Protein AF-A0A926WSH5-F1 (afdb_monomer)

Radius of gyration: 22.92 Å; Cα contacts (8 Å, |Δi|>4): 306; chains: 1; bounding box: 70×56×62 Å

Solvent-accessible surface area (backbone atoms only — not comparable to full-atom values): 7899 Å² total; per-residue (Å²): 129,97,48,72,66,58,57,64,74,36,50,65,65,20,36,34,32,32,70,88,71,46,71,30,24,30,42,21,34,52,51,80,45,66,49,9,44,43,4,63,86,26,44,15,21,4,62,81,12,73,42,2,52,61,2,59,88,26,59,34,19,11,63,79,20,68,37,1,25,56,6,58,80,33,86,40,38,22,35,35,30,46,92,89,37,84,60,32,36,32,31,55,30,71,84,44,64,84,71,50,82,82,45,48,78,36,46,53,68,57,56,54,48,52,31,54,50,51,34,58,48,53,60,49,56,79,66,59,72,79,82,74,79,77,77,87,74,80,90,78,81,83,86,80,88,131

Foldseek 3Di:
DDDLVVLVVCAQQKFKAFPVGDTQAGLHLDLPPQRHLCVCPHLRNHCCRQSHLNPCVHLQVHCCRLAHQNPLPNPTYMFMDGPNDGAAGEHPNPVCCVVPPPHHYDHNVRSNVSSPVVNVVVVVVVPDDPPPPPPPPDDDDDDDDD

Nearest PDB structures (foldseek):
  6rfs-assembly1_J  TM=4.583E-01  e=9.287E+00  Yarrowia lipolytica
  5xtn-assembly1_B  TM=2.435E-01 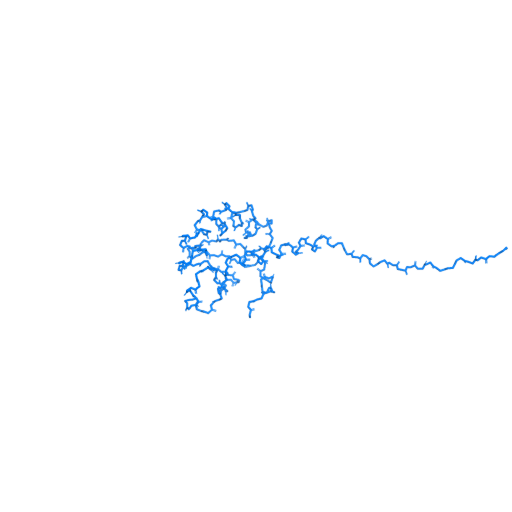 e=5.370E+00  Autographa californica nucleopolyhedrovirus

pLDDT: mean 86.97, std 18.45, range [39.28, 98.81]

Structure (mmCIF, N/CA/C/O backbone):
data_AF-A0A926WSH5-F1
#
_entry.id   AF-A0A926WSH5-F1
#
loop_
_atom_site.group_PDB
_atom_site.id
_atom_site.type_symbol
_atom_site.label_atom_id
_atom_site.label_alt_id
_atom_site.label_comp_id
_atom_site.label_asym_id
_atom_site.label_entity_id
_atom_site.label_seq_id
_atom_site.pdbx_PDB_ins_code
_atom_site.Cartn_x
_atom_site.Cartn_y
_atom_site.Cartn_z
_atom_site.occupancy
_atom_site.B_iso_or_equiv
_atom_site.auth_seq_id
_atom_site.auth_comp_id
_atom_site.auth_asym_id
_atom_site.auth_atom_id
_atom_site.pdbx_PDB_model_num
ATOM 1 N N . MET A 1 1 ? -18.129 1.357 -11.836 1.00 56.84 1 MET A N 1
ATOM 2 C CA . MET A 1 1 ? -17.210 2.516 -11.818 1.00 56.84 1 MET A CA 1
ATOM 3 C C . MET A 1 1 ? -16.631 2.588 -10.419 1.00 56.84 1 MET A C 1
ATOM 5 O O . MET A 1 1 ? -17.410 2.448 -9.486 1.00 56.84 1 MET A O 1
ATOM 9 N N . LEU A 1 2 ? -15.312 2.719 -10.264 1.00 78.06 2 LEU A N 1
ATOM 10 C CA . LEU A 1 2 ? -14.705 2.872 -8.939 1.00 78.06 2 LEU A CA 1
ATOM 11 C C . LEU A 1 2 ? -15.151 4.225 -8.363 1.00 78.06 2 LEU A C 1
ATOM 13 O O . LEU A 1 2 ? -14.949 5.253 -9.008 1.00 78.06 2 LEU A O 1
ATOM 17 N N . ASN A 1 3 ? -15.800 4.232 -7.203 1.00 84.44 3 ASN A N 1
ATOM 18 C CA . ASN A 1 3 ? -16.271 5.451 -6.547 1.00 84.44 3 ASN A CA 1
ATOM 19 C C . ASN A 1 3 ? -15.976 5.391 -5.040 1.00 84.44 3 ASN A C 1
ATOM 21 O O . ASN A 1 3 ? -15.534 4.369 -4.519 1.00 84.44 3 ASN A O 1
ATOM 25 N N . LEU A 1 4 ? -16.203 6.501 -4.336 1.00 86.00 4 LEU A N 1
ATOM 26 C CA . LEU A 1 4 ? -15.947 6.575 -2.896 1.00 86.00 4 LEU A CA 1
ATOM 27 C C . LEU A 1 4 ? -16.784 5.562 -2.095 1.00 86.00 4 LEU A C 1
ATOM 29 O O . LEU A 1 4 ? -16.301 5.024 -1.104 1.00 86.00 4 LEU A O 1
ATOM 33 N N . GLU A 1 5 ? -18.007 5.272 -2.547 1.00 88.69 5 GLU A N 1
ATOM 34 C CA . GLU A 1 5 ? -18.901 4.299 -1.909 1.00 88.69 5 GLU A CA 1
ATOM 35 C C . GLU A 1 5 ? -18.307 2.892 -1.922 1.00 88.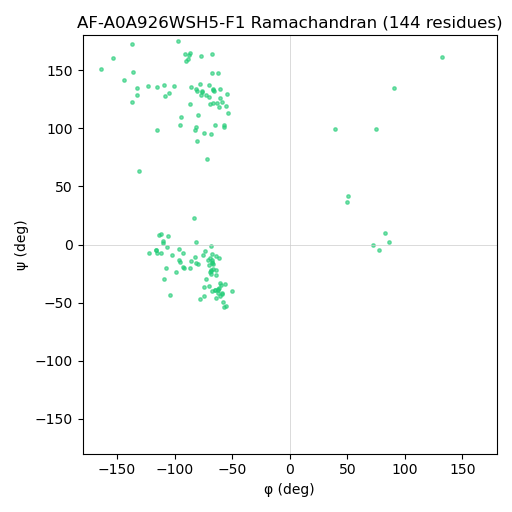69 5 GLU A C 1
ATOM 37 O O . GLU A 1 5 ? -18.397 2.196 -0.917 1.00 88.69 5 GLU A O 1
ATOM 42 N N . PHE A 1 6 ? -17.649 2.494 -3.016 1.00 91.88 6 PHE A N 1
ATOM 43 C CA . PHE A 1 6 ? -16.944 1.217 -3.081 1.00 91.88 6 PHE A CA 1
ATOM 44 C C . PHE A 1 6 ? -15.883 1.112 -1.979 1.00 91.88 6 PHE A C 1
ATOM 46 O O . PHE A 1 6 ? -15.870 0.132 -1.242 1.00 91.88 6 PHE A O 1
ATOM 53 N N . PHE A 1 7 ? -15.027 2.127 -1.825 1.00 93.75 7 PHE A N 1
ATOM 54 C CA . PHE A 1 7 ? -13.969 2.102 -0.810 1.00 93.75 7 PHE A CA 1
ATOM 55 C C . PHE A 1 7 ? -14.515 2.083 0.617 1.00 93.75 7 PHE A C 1
ATOM 57 O O . PHE A 1 7 ? -13.98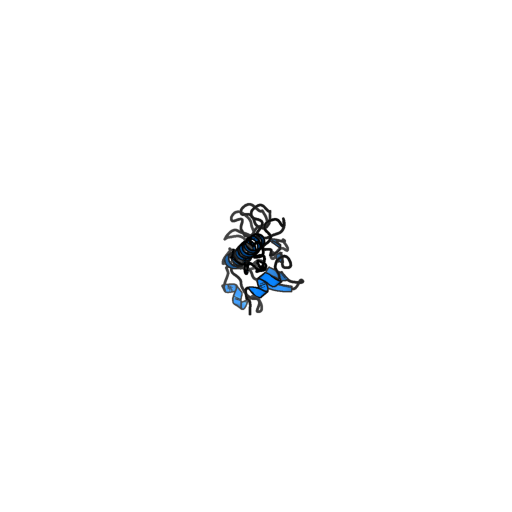1 1.359 1.454 1.00 93.75 7 PHE A O 1
ATOM 64 N N . ALA A 1 8 ? -15.583 2.840 0.876 1.00 93.12 8 ALA A N 1
ATOM 65 C CA . ALA A 1 8 ? -16.270 2.819 2.162 1.00 93.12 8 ALA A CA 1
ATOM 66 C C . ALA A 1 8 ? -16.921 1.453 2.440 1.00 93.12 8 ALA A C 1
ATOM 68 O O . ALA A 1 8 ? -16.864 0.962 3.561 1.00 93.12 8 ALA A O 1
ATOM 69 N N . ALA A 1 9 ? -17.503 0.810 1.424 1.00 93.44 9 ALA A N 1
ATOM 70 C CA . ALA A 1 9 ? -18.171 -0.482 1.571 1.00 93.44 9 ALA A CA 1
ATOM 71 C C . ALA A 1 9 ? -17.211 -1.641 1.887 1.00 93.44 9 ALA A C 1
ATOM 73 O O . ALA A 1 9 ? -17.633 -2.636 2.470 1.00 93.44 9 ALA A O 1
ATOM 74 N N . VAL A 1 10 ? -15.938 -1.527 1.497 1.00 95.31 10 VAL A N 1
ATOM 75 C CA . VAL A 1 10 ? -14.912 -2.563 1.727 1.00 95.31 10 VAL A CA 1
ATOM 76 C C . VAL A 1 10 ? -13.919 -2.199 2.835 1.00 95.31 10 VAL A C 1
ATOM 78 O O . VAL A 1 10 ? -12.932 -2.912 3.035 1.00 95.31 10 VAL A O 1
ATOM 81 N N . ASP A 1 11 ? -14.166 -1.100 3.549 1.00 96.31 11 ASP A N 1
ATOM 82 C CA . ASP A 1 11 ? -13.343 -0.626 4.658 1.00 96.31 11 ASP A CA 1
ATOM 83 C C . ASP A 1 11 ? -13.246 -1.686 5.771 1.00 96.31 11 ASP A C 1
ATOM 85 O O . ASP A 1 11 ? -14.251 -2.197 6.263 1.00 96.31 11 ASP A O 1
ATOM 89 N N . GLY A 1 12 ? -12.021 -2.085 6.112 1.00 96.75 12 GLY A N 1
ATOM 90 C CA . GLY A 1 12 ? -11.729 -3.147 7.075 1.00 96.75 12 GLY A CA 1
ATOM 91 C C . GLY A 1 12 ? -11.919 -4.574 6.544 1.00 96.75 12 GLY A C 1
ATOM 92 O O . GLY A 1 12 ? -11.598 -5.525 7.255 1.00 96.75 12 GLY A O 1
ATOM 93 N N . MET A 1 13 ? -12.408 -4.747 5.310 1.00 96.94 13 MET A N 1
ATOM 94 C CA . MET A 1 13 ? -12.707 -6.062 4.722 1.00 96.94 13 MET A CA 1
ATOM 95 C C . MET A 1 13 ? -11.734 -6.463 3.610 1.00 96.94 13 MET A C 1
ATOM 97 O O . MET A 1 13 ? -11.493 -7.651 3.395 1.00 96.94 13 MET A O 1
ATOM 101 N N . ALA A 1 14 ? -11.182 -5.489 2.888 1.00 98.00 14 ALA A N 1
ATOM 102 C CA . ALA A 1 14 ? -10.219 -5.731 1.822 1.00 98.00 14 ALA A CA 1
ATOM 103 C C . ALA A 1 14 ? -8.771 -5.791 2.336 1.00 98.00 14 ALA A C 1
ATOM 105 O O . ALA A 1 14 ? -8.446 -5.350 3.440 1.00 98.00 14 ALA A O 1
ATOM 106 N N . GLN A 1 15 ? -7.877 -6.346 1.520 1.00 98.62 15 GLN A N 1
ATOM 107 C CA . GLN A 1 15 ? -6.480 -6.585 1.880 1.00 98.62 15 GLN A CA 1
ATOM 108 C C . GLN A 1 15 ? -5.536 -6.185 0.750 1.00 98.62 15 GLN A C 1
ATOM 110 O O . GLN A 1 15 ? -5.869 -6.322 -0.426 1.00 98.62 15 GLN A O 1
ATOM 115 N N . LEU A 1 16 ? -4.335 -5.740 1.112 1.00 98.75 16 LEU A N 1
ATOM 116 C CA . LEU A 1 16 ? -3.259 -5.454 0.175 1.00 98.75 16 LEU A CA 1
ATOM 117 C C . LEU A 1 16 ? -2.200 -6.555 0.238 1.00 98.75 16 LEU A C 1
ATOM 119 O O . LEU A 1 16 ? -1.719 -6.895 1.318 1.00 98.75 16 LEU A O 1
ATOM 123 N N . TRP A 1 17 ? -1.811 -7.076 -0.922 1.00 98.75 17 TRP A N 1
ATOM 124 C CA . TRP A 1 17 ? -0.830 -8.154 -1.032 1.00 98.75 17 TRP A CA 1
ATOM 125 C C . TRP A 1 17 ? 0.216 -7.839 -2.096 1.00 98.75 17 TRP A C 1
ATOM 127 O O . TRP A 1 17 ? -0.127 -7.411 -3.197 1.00 98.75 17 TRP A O 1
ATOM 137 N N . ALA A 1 18 ? 1.489 -8.064 -1.780 1.00 98.31 18 ALA A N 1
ATOM 138 C CA . ALA A 1 18 ? 2.576 -8.039 -2.751 1.00 98.31 18 ALA A CA 1
ATOM 139 C C . ALA A 1 18 ? 2.597 -9.325 -3.593 1.00 98.31 18 ALA A C 1
ATOM 141 O O . ALA A 1 18 ? 2.028 -10.355 -3.226 1.00 98.31 18 ALA A O 1
ATOM 142 N N . ALA A 1 19 ? 3.282 -9.269 -4.734 1.00 95.94 19 ALA A N 1
ATOM 143 C CA . ALA A 1 19 ? 3.351 -10.387 -5.672 1.00 95.94 19 ALA A CA 1
ATOM 144 C C . ALA A 1 19 ? 4.171 -11.590 -5.173 1.00 95.94 19 ALA A C 1
ATOM 146 O O . ALA A 1 19 ? 4.021 -12.689 -5.699 1.00 95.94 19 ALA A O 1
ATOM 147 N N . ASP A 1 20 ? 5.013 -11.402 -4.158 1.00 97.12 20 ASP A N 1
ATOM 148 C CA . ASP A 1 20 ? 5.719 -12.478 -3.455 1.00 97.12 20 ASP A CA 1
ATOM 149 C C . ASP A 1 20 ? 4.859 -13.179 -2.391 1.00 97.12 20 ASP A C 1
ATOM 151 O O . ASP A 1 20 ? 5.335 -14.084 -1.707 1.00 97.12 20 ASP A O 1
ATOM 155 N N . GLY A 1 21 ? 3.591 -12.785 -2.252 1.00 97.75 21 GLY A N 1
ATOM 156 C CA . GLY A 1 21 ? 2.689 -13.314 -1.237 1.00 97.75 21 GLY A CA 1
ATOM 157 C C . GLY A 1 21 ? 2.842 -12.642 0.126 1.00 97.75 21 GLY A C 1
ATOM 158 O O . GLY A 1 21 ? 2.245 -13.118 1.089 1.00 97.75 21 GLY A O 1
ATOM 159 N N . GLN A 1 22 ? 3.594 -11.542 0.243 1.00 98.44 22 GLN A N 1
ATOM 160 C CA . GLN A 1 22 ? 3.627 -10.768 1.479 1.00 98.44 22 GLN A CA 1
ATOM 161 C C . GLN A 1 22 ? 2.319 -9.989 1.673 1.00 98.44 22 GLN A C 1
ATOM 163 O O . GLN A 1 22 ? 1.893 -9.208 0.820 1.00 98.44 22 GLN A O 1
ATOM 168 N N . PHE A 1 23 ? 1.720 -10.142 2.851 1.00 98.62 23 PHE A N 1
ATOM 169 C CA . PHE A 1 23 ? 0.623 -9.297 3.309 1.00 98.62 23 PHE A CA 1
ATOM 170 C C . PHE A 1 23 ? 1.133 -7.884 3.629 1.00 98.62 23 PHE A C 1
ATOM 172 O O . PHE A 1 23 ? 2.074 -7.729 4.409 1.00 98.62 23 PHE A O 1
ATOM 179 N N . LEU A 1 24 ? 0.511 -6.857 3.050 1.00 98.81 24 LEU A N 1
ATOM 180 C CA . LEU A 1 24 ? 0.901 -5.448 3.210 1.00 98.81 24 LEU A CA 1
ATOM 181 C C . LEU A 1 24 ? -0.099 -4.625 4.031 1.00 98.81 24 LEU A C 1
ATOM 183 O O . LEU A 1 24 ? 0.117 -3.433 4.236 1.00 98.81 24 LEU A O 1
ATOM 187 N N . GLY A 1 25 ? -1.172 -5.247 4.523 1.00 98.62 25 GLY A N 1
ATOM 188 C CA . GLY A 1 25 ? -2.125 -4.618 5.432 1.00 98.62 25 GLY A CA 1
ATOM 189 C C . GLY A 1 25 ? -3.583 -4.815 5.032 1.00 98.62 25 GLY A C 1
ATOM 190 O O . GLY A 1 25 ? -3.917 -5.122 3.886 1.00 98.62 25 GLY A O 1
ATOM 191 N N . VAL A 1 26 ? -4.468 -4.614 6.006 1.00 98.62 26 VAL A N 1
ATOM 192 C CA . VAL A 1 26 ? -5.907 -4.477 5.788 1.00 98.62 26 VAL A CA 1
ATOM 193 C C . VAL A 1 26 ? -6.159 -3.085 5.234 1.00 98.62 26 VAL A C 1
ATOM 195 O O . VAL A 1 26 ? -5.693 -2.081 5.781 1.00 98.62 26 VAL A O 1
ATOM 198 N N . ILE A 1 27 ? -6.937 -3.034 4.162 1.00 98.00 27 ILE A N 1
ATOM 199 C CA . ILE A 1 27 ? -7.481 -1.806 3.610 1.00 98.00 27 ILE A CA 1
ATOM 200 C C . ILE A 1 27 ? -8.505 -1.270 4.617 1.00 98.00 27 ILE A C 1
ATOM 202 O O . ILE A 1 27 ? -9.645 -1.726 4.652 1.00 98.00 27 ILE A O 1
ATOM 206 N N . SER A 1 28 ? -8.068 -0.364 5.490 1.00 97.31 28 SER A N 1
ATOM 207 C CA . SER A 1 28 ? -8.844 0.085 6.644 1.00 97.31 28 SER A CA 1
ATOM 208 C C . SER A 1 28 ? -8.618 1.569 6.933 1.00 97.31 28 SER A C 1
ATOM 210 O O . SER A 1 28 ? -7.493 2.070 6.842 1.00 97.31 28 SER A O 1
ATOM 212 N N . SER A 1 29 ? -9.671 2.283 7.319 1.00 96.88 29 SER A N 1
ATOM 213 C CA . SER A 1 29 ? -9.608 3.652 7.840 1.00 96.88 29 SER A CA 1
ATOM 214 C C . SER A 1 29 ? -9.373 3.707 9.355 1.00 96.88 29 SER A C 1
ATOM 216 O O . SER A 1 29 ? -8.856 4.709 9.857 1.00 96.88 29 SER A O 1
ATOM 218 N N . ASP A 1 30 ? -9.662 2.618 10.077 1.00 96.00 30 ASP A N 1
ATOM 219 C CA . ASP A 1 30 ? -9.372 2.501 11.510 1.00 96.00 30 ASP A CA 1
ATOM 220 C C . ASP A 1 30 ? -7.860 2.611 11.774 1.00 96.00 30 ASP A C 1
ATOM 222 O O . ASP A 1 30 ? -7.065 1.796 11.298 1.00 96.00 30 ASP A O 1
ATOM 226 N N . GLN A 1 31 ? -7.460 3.627 12.538 1.00 95.88 31 GLN A N 1
ATOM 227 C CA . GLN A 1 31 ? -6.065 3.898 12.899 1.00 95.88 31 GLN A CA 1
ATOM 228 C C . GLN A 1 31 ? -5.580 3.046 14.079 1.00 95.88 31 GLN A C 1
ATOM 230 O O . GLN A 1 31 ? -4.375 2.944 14.294 1.00 95.88 31 GLN A O 1
ATOM 235 N N . ASN A 1 32 ? -6.494 2.434 14.836 1.00 95.19 32 ASN A N 1
ATOM 236 C CA . ASN A 1 32 ? -6.170 1.609 15.999 1.00 95.19 32 ASN A CA 1
ATOM 237 C C . ASN A 1 32 ? -6.009 0.129 15.638 1.00 95.19 32 ASN A C 1
ATOM 239 O O . ASN A 1 32 ? -5.368 -0.616 16.380 1.00 95.19 32 ASN A O 1
ATOM 243 N N . ASN A 1 33 ? -6.553 -0.308 14.499 1.00 97.12 33 ASN A N 1
ATOM 244 C CA . ASN A 1 33 ? -6.348 -1.664 14.009 1.00 97.12 33 ASN A CA 1
ATOM 245 C C . ASN A 1 33 ? -4.848 -1.890 13.700 1.00 97.12 33 ASN A C 1
ATOM 247 O O . ASN A 1 33 ? -4.277 -1.178 12.868 1.00 97.12 33 ASN A O 1
ATOM 251 N N . PRO A 1 34 ? -4.178 -2.875 14.330 1.00 97.69 34 PRO A N 1
ATOM 252 C CA . PRO A 1 34 ? -2.742 -3.114 14.145 1.00 97.69 34 PRO A CA 1
ATOM 253 C C . PRO A 1 34 ? -2.360 -3.519 12.714 1.00 97.69 34 PRO A C 1
ATOM 255 O O . PRO A 1 34 ? -1.212 -3.333 12.318 1.00 97.69 34 PRO A O 1
ATOM 258 N N . TYR A 1 35 ? -3.310 -4.033 11.929 1.00 98.44 35 TYR A N 1
ATOM 259 C CA . TYR A 1 35 ? -3.094 -4.456 10.544 1.00 98.44 35 TYR A CA 1
ATOM 260 C C . TYR A 1 35 ? -3.479 -3.392 9.512 1.00 98.44 35 TYR A C 1
ATOM 262 O O . TYR A 1 35 ? -3.300 -3.612 8.318 1.00 98.44 35 TYR A O 1
ATOM 270 N N . SER A 1 36 ? -4.028 -2.256 9.939 1.00 98.31 36 SER A N 1
ATOM 271 C CA . SER A 1 36 ? -4.526 -1.216 9.039 1.00 98.31 36 SER A CA 1
ATOM 272 C C . SER A 1 36 ? -3.403 -0.489 8.301 1.00 98.31 36 SER A C 1
ATOM 274 O O . SER A 1 36 ? -2.425 -0.050 8.912 1.00 98.31 36 SER A O 1
ATOM 276 N N . ILE A 1 37 ? -3.600 -0.247 7.001 1.00 98.31 37 ILE A N 1
ATOM 277 C CA . ILE A 1 37 ? -2.737 0.633 6.186 1.00 98.31 37 ILE A CA 1
ATOM 278 C C . ILE A 1 37 ? -2.753 2.107 6.642 1.00 98.31 37 ILE A C 1
ATOM 280 O O . ILE A 1 37 ? -1.950 2.919 6.173 1.00 98.31 37 ILE A O 1
ATOM 284 N N . ASN A 1 38 ? -3.656 2.471 7.559 1.00 97.19 38 ASN A N 1
ATOM 285 C CA . ASN A 1 38 ? -3.729 3.795 8.179 1.00 97.19 38 ASN A CA 1
ATOM 286 C C . ASN A 1 38 ? -3.334 3.835 9.648 1.00 97.19 38 ASN A C 1
ATOM 288 O O . ASN A 1 38 ? -3.355 4.910 10.248 1.00 97.19 38 ASN A O 1
ATOM 292 N N . ASN A 1 39 ? -2.913 2.715 10.226 1.00 97.62 39 ASN A N 1
ATOM 293 C CA . ASN A 1 39 ? -2.244 2.763 11.512 1.00 97.62 39 ASN A CA 1
ATOM 294 C C . ASN A 1 39 ? -0.818 3.302 11.326 1.00 97.62 39 ASN A C 1
ATOM 296 O O . ASN A 1 39 ? 0.115 2.560 11.014 1.00 97.62 39 ASN A O 1
ATOM 300 N N . LEU A 1 40 ? -0.649 4.610 11.539 1.00 97.31 40 LEU A N 1
ATOM 301 C CA . LEU A 1 40 ? 0.619 5.328 11.351 1.00 97.31 40 LEU A CA 1
ATOM 302 C C . LEU A 1 40 ? 1.713 4.949 12.362 1.00 97.31 40 LEU A C 1
ATOM 304 O O . LEU A 1 40 ? 2.832 5.454 12.265 1.00 97.31 40 LEU A O 1
ATOM 308 N N . HIS A 1 41 ? 1.419 4.051 13.301 1.00 97.25 41 HIS A N 1
ATOM 309 C CA . HIS A 1 41 ? 2.368 3.514 14.273 1.00 97.25 41 HIS A CA 1
ATOM 310 C C . HIS A 1 41 ? 2.598 2.001 14.119 1.00 97.25 41 HIS A C 1
ATOM 312 O O . HIS A 1 41 ? 3.451 1.455 14.813 1.00 97.25 41 HIS A O 1
ATOM 318 N N . GLY A 1 42 ? 1.868 1.330 13.219 1.00 96.69 42 GLY A N 1
ATOM 319 C CA . GLY A 1 42 ? 1.942 -0.116 12.999 1.00 96.69 42 GLY A CA 1
ATOM 320 C C . GLY A 1 42 ? 2.839 -0.532 11.829 1.00 96.69 42 GLY A C 1
ATOM 321 O O . GLY A 1 42 ? 3.327 0.297 11.056 1.00 96.69 42 GLY A O 1
ATOM 322 N N . ASP A 1 43 ? 3.013 -1.841 11.656 1.00 98.31 43 ASP A N 1
ATOM 323 C CA . ASP A 1 43 ? 3.919 -2.417 10.648 1.00 98.31 43 ASP A CA 1
ATOM 324 C C . ASP A 1 43 ? 3.465 -2.202 9.196 1.00 98.31 43 ASP A C 1
ATOM 326 O O . ASP A 1 43 ? 4.291 -2.233 8.281 1.00 98.31 43 ASP A O 1
ATOM 330 N N . TYR A 1 44 ? 2.168 -1.962 8.993 1.00 98.62 44 TYR A N 1
ATOM 331 C CA . TYR A 1 44 ? 1.515 -1.914 7.679 1.00 98.62 44 TYR A CA 1
ATOM 332 C C . TYR A 1 44 ? 1.119 -0.501 7.234 1.00 98.62 44 TYR A C 1
ATOM 334 O O . TYR A 1 44 ? 0.924 -0.258 6.046 1.00 98.62 44 TYR A O 1
ATOM 342 N N . GLY A 1 45 ? 1.011 0.440 8.176 1.00 97.88 45 GLY A N 1
ATOM 343 C CA . GLY A 1 45 ? 0.552 1.804 7.908 1.00 97.88 45 GLY A CA 1
ATOM 344 C C . GLY A 1 45 ? 1.534 2.905 8.298 1.00 97.88 45 GLY A C 1
ATOM 345 O O . GLY A 1 45 ? 1.286 4.061 7.974 1.00 97.88 45 GLY A O 1
ATOM 346 N N . SER A 1 46 ? 2.644 2.603 8.979 1.00 98.19 46 SER A N 1
ATOM 347 C CA . SER A 1 46 ? 3.617 3.623 9.405 1.00 98.19 46 SER A CA 1
ATOM 348 C C . SER A 1 46 ? 4.726 3.862 8.379 1.00 98.19 46 SER A C 1
ATOM 350 O O . SER A 1 46 ? 4.971 3.039 7.499 1.00 98.19 46 SER A O 1
ATOM 352 N N . SER A 1 47 ? 5.454 4.974 8.504 1.00 98.19 47 SER A N 1
ATOM 353 C CA . SER A 1 47 ? 6.647 5.247 7.683 1.00 98.19 47 SER A CA 1
ATOM 354 C C . SER A 1 47 ? 7.847 4.359 8.027 1.00 98.19 47 SER A C 1
ATOM 356 O O . SER A 1 47 ? 8.809 4.330 7.271 1.00 98.19 47 SER A O 1
ATOM 358 N N . ASN A 1 48 ? 7.806 3.660 9.163 1.00 97.81 48 ASN A N 1
ATOM 359 C CA . ASN A 1 48 ? 8.899 2.810 9.646 1.00 97.81 48 ASN A CA 1
ATOM 360 C C . ASN A 1 48 ? 8.535 1.317 9.612 1.00 97.81 48 ASN A C 1
ATOM 362 O O . ASN A 1 48 ? 9.388 0.470 9.862 1.00 97.81 48 ASN A O 1
ATOM 366 N N . GLY A 1 49 ? 7.275 0.995 9.312 1.00 98.19 49 GLY A N 1
ATOM 367 C CA . GLY A 1 49 ? 6.762 -0.365 9.270 1.00 98.19 49 GLY A CA 1
ATOM 368 C C . GLY A 1 49 ? 7.414 -1.156 8.147 1.00 98.19 49 GLY A C 1
ATOM 369 O O . GLY A 1 49 ? 7.525 -0.680 7.016 1.00 98.19 49 GLY A O 1
ATOM 370 N N . ILE A 1 50 ? 7.877 -2.363 8.451 1.00 97.06 50 ILE A N 1
ATOM 371 C CA . ILE A 1 50 ? 8.655 -3.179 7.507 1.00 97.06 50 ILE A CA 1
ATOM 372 C C . ILE A 1 50 ? 7.826 -3.681 6.312 1.00 97.06 50 ILE A C 1
ATOM 374 O O . ILE A 1 50 ? 8.390 -3.937 5.249 1.00 97.06 50 ILE A O 1
ATOM 378 N N . TYR A 1 51 ? 6.499 -3.763 6.461 1.00 98.50 51 TYR A N 1
ATOM 379 C CA . TYR A 1 51 ? 5.558 -4.186 5.414 1.00 98.50 51 TYR A CA 1
ATOM 380 C C . TYR A 1 51 ? 4.745 -3.024 4.833 1.00 98.50 51 TYR A C 1
ATOM 382 O O . TYR A 1 51 ? 3.945 -3.211 3.920 1.00 98.50 51 TYR A O 1
ATOM 390 N N . SER A 1 52 ? 4.945 -1.815 5.350 1.00 98.56 52 SER A N 1
ATOM 391 C CA . SER A 1 52 ? 4.188 -0.640 4.951 1.00 98.56 52 SER A CA 1
ATOM 392 C C . SER A 1 52 ? 4.647 -0.112 3.599 1.00 98.56 52 SER A C 1
ATOM 394 O O . SER A 1 52 ? 5.832 0.163 3.385 1.00 98.56 52 SER A O 1
ATOM 396 N N . ILE A 1 53 ? 3.689 0.157 2.711 1.00 98.69 53 ILE A N 1
ATOM 397 C CA . ILE A 1 53 ? 3.965 0.877 1.462 1.00 98.69 53 ILE A CA 1
ATOM 398 C C . ILE A 1 53 ? 4.360 2.342 1.709 1.00 98.69 53 ILE A C 1
ATOM 400 O O . ILE A 1 53 ? 4.889 2.984 0.814 1.00 98.69 53 ILE A O 1
ATOM 404 N N . ARG A 1 54 ? 4.160 2.888 2.918 1.00 98.38 54 ARG A N 1
ATOM 405 C CA . ARG A 1 54 ? 4.633 4.238 3.280 1.00 98.38 54 ARG A CA 1
ATOM 406 C C . ARG A 1 54 ? 6.104 4.273 3.697 1.00 98.38 54 ARG A C 1
ATOM 408 O O . ARG A 1 54 ? 6.656 5.359 3.866 1.00 98.38 54 ARG A O 1
ATOM 415 N N . ASN A 1 55 ? 6.733 3.118 3.911 1.00 98.38 55 ASN A N 1
ATOM 416 C CA . ASN A 1 55 ? 8.127 3.055 4.322 1.00 98.38 55 ASN A CA 1
ATOM 417 C C . ASN A 1 55 ? 9.056 3.195 3.111 1.00 98.38 55 ASN A C 1
ATOM 419 O O . ASN A 1 55 ? 9.337 2.227 2.403 1.00 98.38 55 ASN A O 1
ATOM 423 N N . SER A 1 56 ? 9.572 4.406 2.901 1.00 97.88 56 SER A N 1
ATOM 424 C CA . SER A 1 56 ? 10.456 4.744 1.779 1.00 97.88 56 SER A CA 1
ATOM 425 C C . SER A 1 56 ? 11.845 4.102 1.850 1.00 97.88 56 SER A C 1
ATOM 427 O O . SER A 1 56 ? 12.571 4.132 0.859 1.00 97.88 56 SER A O 1
ATOM 429 N N . ALA A 1 57 ? 12.220 3.508 2.986 1.00 97.06 57 ALA A N 1
ATOM 430 C CA . ALA A 1 57 ? 13.426 2.693 3.117 1.00 97.06 57 ALA A CA 1
ATOM 431 C C . ALA A 1 57 ? 13.144 1.186 2.944 1.00 97.06 57 ALA A C 1
ATOM 433 O O . ALA A 1 57 ? 14.074 0.403 2.758 1.00 97.06 57 ALA A O 1
ATOM 434 N N . GLY A 1 58 ? 11.875 0.767 3.007 1.00 95.62 58 GLY A N 1
ATOM 435 C CA . GLY A 1 58 ? 11.447 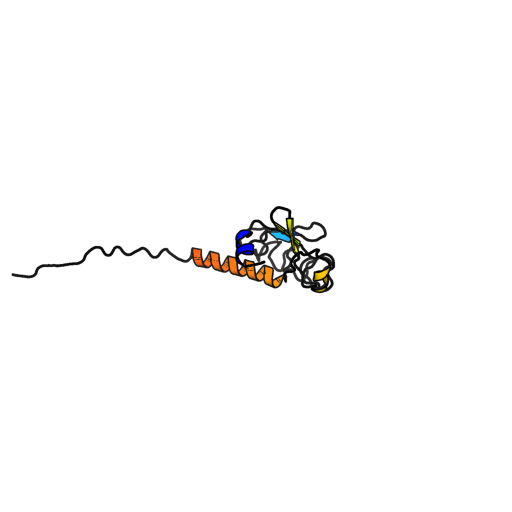-0.631 2.949 1.00 95.62 58 GLY A CA 1
ATOM 436 C C . GLY A 1 58 ? 11.200 -1.132 1.526 1.00 95.62 58 GLY A C 1
ATOM 437 O O . GLY A 1 58 ? 10.957 -0.348 0.610 1.00 95.62 58 GLY A O 1
ATOM 438 N N . LEU A 1 59 ? 11.222 -2.455 1.335 1.00 95.94 59 LEU A N 1
ATOM 439 C CA . LEU A 1 59 ? 11.065 -3.113 0.026 1.00 95.94 59 LEU A CA 1
ATOM 440 C C . LEU A 1 59 ? 9.763 -2.730 -0.699 1.00 95.94 59 LEU A C 1
ATOM 442 O O . LEU A 1 59 ? 9.746 -2.632 -1.926 1.00 95.94 59 LEU A O 1
ATOM 446 N N . TYR A 1 60 ? 8.694 -2.495 0.062 1.00 98.25 60 TYR A N 1
ATOM 447 C CA . TYR A 1 60 ? 7.352 -2.262 -0.468 1.00 98.25 60 TYR A CA 1
ATOM 448 C C . TYR A 1 60 ? 6.994 -0.781 -0.608 1.00 98.25 60 TYR A C 1
ATOM 450 O O . TYR A 1 60 ? 6.033 -0.474 -1.301 1.00 98.25 60 TYR A O 1
ATOM 458 N N . GLY A 1 61 ? 7.747 0.156 -0.025 1.00 97.94 61 GLY A N 1
ATOM 459 C CA . GLY A 1 61 ? 7.416 1.590 -0.073 1.00 97.94 61 GLY A CA 1
ATOM 460 C C . GLY A 1 61 ? 8.407 2.480 -0.820 1.00 97.94 61 GLY A C 1
ATOM 461 O O . GLY A 1 61 ? 8.137 3.660 -1.028 1.00 97.94 61 GLY A O 1
ATOM 462 N N . ASN A 1 62 ? 9.554 1.941 -1.237 1.00 97.56 62 ASN A N 1
ATOM 463 C CA . ASN A 1 62 ? 10.593 2.718 -1.912 1.00 97.56 62 ASN A CA 1
ATOM 464 C C . ASN A 1 62 ? 10.442 2.749 -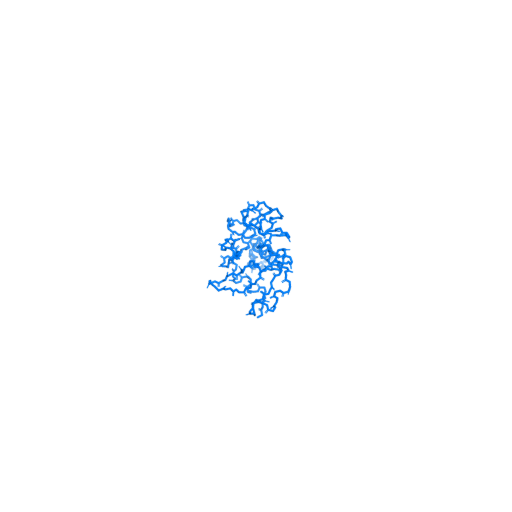3.450 1.00 97.56 62 ASN A C 1
ATOM 466 O O . ASN A 1 62 ? 9.873 1.852 -4.060 1.00 97.56 62 ASN A O 1
ATOM 470 N N . THR A 1 63 ? 11.028 3.748 -4.113 1.00 98.12 63 THR A N 1
ATOM 471 C CA . THR A 1 63 ? 10.893 3.967 -5.570 1.00 98.12 63 THR A CA 1
ATOM 472 C C . THR A 1 63 ? 11.663 2.986 -6.462 1.00 98.12 63 THR A C 1
ATOM 474 O O . THR A 1 63 ? 11.504 3.022 -7.679 1.00 98.12 63 THR A O 1
ATOM 477 N N . SER A 1 64 ? 12.475 2.105 -5.887 1.00 96.56 64 SER A N 1
ATOM 478 C CA . SER A 1 64 ? 13.289 1.109 -6.598 1.00 96.56 64 SER A CA 1
ATOM 479 C C . SER A 1 64 ? 12.893 -0.334 -6.260 1.00 96.56 64 SER A C 1
ATOM 481 O O . SER A 1 64 ? 13.431 -1.275 -6.841 1.00 96.56 64 SER A O 1
ATOM 483 N N . GLY A 1 65 ? 11.967 -0.531 -5.319 1.00 95.31 65 GLY A N 1
ATOM 484 C CA . GLY A 1 65 ? 11.555 -1.839 -4.832 1.00 95.31 65 GLY A CA 1
ATOM 485 C C . GLY A 1 65 ? 10.848 -2.621 -5.929 1.00 95.31 65 GLY A C 1
ATOM 486 O O . GLY A 1 65 ? 9.979 -2.088 -6.620 1.00 95.31 65 GLY A O 1
ATOM 487 N N . ILE A 1 66 ? 11.207 -3.893 -6.099 1.00 95.50 66 ILE A N 1
ATOM 488 C CA . ILE A 1 66 ? 10.645 -4.736 -7.167 1.00 95.50 66 ILE A CA 1
ATOM 489 C C . ILE A 1 66 ? 9.150 -5.034 -6.976 1.00 95.50 66 ILE A C 1
ATOM 491 O O . ILE A 1 66 ? 8.469 -5.313 -7.959 1.00 95.50 66 ILE A O 1
ATOM 495 N N . TYR A 1 67 ? 8.643 -4.899 -5.746 1.00 97.38 67 TYR A N 1
ATOM 496 C CA . TYR A 1 67 ? 7.229 -5.044 -5.376 1.00 97.38 67 TYR A CA 1
ATOM 497 C C . TYR A 1 67 ? 6.601 -3.734 -4.893 1.00 97.38 67 TYR A C 1
ATOM 499 O O . TYR A 1 67 ? 5.495 -3.740 -4.358 1.00 97.38 67 TYR A O 1
ATOM 507 N N . SER A 1 68 ? 7.306 -2.605 -5.010 1.00 98.25 68 SER A N 1
ATOM 508 C CA . SER A 1 68 ? 6.772 -1.342 -4.514 1.00 98.25 68 SER A CA 1
ATOM 509 C C . SER A 1 68 ? 5.805 -0.724 -5.523 1.00 98.25 68 SER A C 1
ATOM 511 O O . SER A 1 68 ? 6.167 -0.584 -6.695 1.00 98.25 68 SER A O 1
ATOM 513 N N . PRO A 1 69 ? 4.624 -0.244 -5.086 1.00 98.25 69 PRO A N 1
ATOM 514 C CA . PRO A 1 69 ? 3.726 0.498 -5.956 1.00 98.25 69 PRO A CA 1
ATOM 515 C C . PRO A 1 69 ? 4.318 1.859 -6.359 1.00 98.25 69 PRO A C 1
ATOM 517 O O . PRO A 1 69 ? 3.834 2.469 -7.307 1.00 98.25 69 PRO A O 1
ATOM 520 N N . TYR A 1 70 ? 5.363 2.340 -5.674 1.00 98.62 70 TYR A N 1
ATOM 521 C CA . TYR A 1 70 ? 6.039 3.605 -5.972 1.00 98.62 70 TYR A CA 1
ATOM 522 C C . TYR A 1 70 ? 7.130 3.487 -7.038 1.00 98.62 70 TYR A C 1
ATOM 524 O O . TYR A 1 70 ? 7.577 4.506 -7.567 1.00 98.62 70 TYR A O 1
ATOM 532 N N . ASN A 1 71 ? 7.556 2.270 -7.375 1.00 98.00 71 ASN A N 1
ATOM 533 C CA . ASN A 1 71 ? 8.501 2.046 -8.456 1.00 98.00 71 ASN A CA 1
ATOM 534 C C . ASN A 1 71 ? 7.770 2.097 -9.805 1.00 98.00 71 ASN A C 1
ATOM 536 O O . ASN A 1 71 ? 6.987 1.210 -10.148 1.00 98.00 71 ASN A O 1
ATOM 540 N N . THR A 1 72 ? 8.051 3.128 -10.601 1.00 97.50 72 THR A N 1
ATOM 541 C CA . THR A 1 72 ? 7.423 3.355 -11.914 1.00 97.50 72 THR A CA 1
ATOM 542 C C . THR A 1 72 ? 7.809 2.322 -12.972 1.00 97.50 72 THR A C 1
ATOM 544 O O . THR A 1 72 ? 7.197 2.300 -14.034 1.00 97.50 72 THR A O 1
ATOM 547 N N . ASN A 1 73 ? 8.770 1.443 -12.676 1.00 96.19 73 ASN A N 1
ATOM 548 C CA . ASN A 1 73 ? 9.156 0.298 -13.501 1.00 96.19 73 ASN A CA 1
ATOM 549 C C . ASN A 1 73 ? 8.791 -1.052 -12.852 1.00 96.19 73 ASN A C 1
ATOM 551 O O . ASN A 1 73 ? 9.222 -2.098 -13.334 1.00 96.19 73 ASN A O 1
ATOM 555 N N . CYS A 1 74 ? 8.026 -1.060 -11.753 1.00 95.81 74 CYS A N 1
ATOM 556 C CA . CYS A 1 74 ? 7.582 -2.289 -11.099 1.00 95.81 74 CYS A CA 1
ATOM 557 C C . CYS A 1 74 ? 6.731 -3.128 -12.062 1.00 95.81 74 CYS A C 1
ATOM 559 O O . CYS A 1 74 ? 5.751 -2.628 -12.613 1.00 95.81 74 CYS A O 1
ATOM 561 N N . LEU A 1 75 ? 7.104 -4.395 -12.260 1.00 94.19 75 LEU A N 1
ATOM 562 C CA . LEU A 1 75 ? 6.362 -5.343 -13.106 1.00 94.19 75 LEU A CA 1
ATOM 563 C C . LEU A 1 75 ? 5.346 -6.170 -12.313 1.00 94.19 75 LEU A C 1
ATOM 565 O O . LEU A 1 75 ? 4.415 -6.728 -12.889 1.00 94.19 75 LEU A O 1
ATOM 569 N N . HIS A 1 76 ? 5.522 -6.240 -10.994 1.00 93.81 76 HIS A N 1
ATOM 570 C CA . HIS A 1 76 ? 4.710 -7.055 -10.097 1.00 93.81 76 HIS A CA 1
ATOM 571 C C . HIS A 1 76 ? 4.235 -6.226 -8.893 1.00 93.81 76 HIS A C 1
ATOM 573 O O . HIS A 1 76 ? 4.647 -6.483 -7.759 1.00 93.81 76 HIS A O 1
ATOM 579 N N . PRO A 1 77 ? 3.427 -5.178 -9.140 1.00 96.62 77 PRO A N 1
ATOM 580 C CA . PRO A 1 77 ? 2.943 -4.297 -8.086 1.00 96.62 77 PRO A CA 1
ATOM 581 C C . PRO A 1 77 ? 1.964 -5.007 -7.139 1.00 96.62 77 PRO A C 1
ATOM 583 O O . PRO A 1 77 ? 1.400 -6.046 -7.496 1.00 96.62 77 PRO A O 1
ATOM 586 N N . PRO A 1 78 ? 1.705 -4.430 -5.954 1.00 98.19 78 PRO A N 1
ATOM 587 C CA . PRO A 1 78 ? 0.712 -4.954 -5.034 1.00 98.19 78 PRO A CA 1
ATOM 588 C C . PRO A 1 78 ? -0.707 -4.950 -5.604 1.00 98.19 78 PRO A C 1
ATOM 590 O O . PRO A 1 78 ? -1.110 -4.053 -6.353 1.00 98.19 78 PRO A O 1
ATOM 593 N N . ILE A 1 79 ? -1.488 -5.938 -5.182 1.00 98.12 79 ILE A N 1
ATOM 594 C CA . ILE A 1 79 ? -2.873 -6.143 -5.593 1.00 98.12 79 ILE A CA 1
ATOM 595 C C . ILE A 1 79 ? -3.785 -5.961 -4.383 1.00 98.12 79 ILE A C 1
ATOM 597 O O . ILE A 1 79 ? -3.523 -6.460 -3.286 1.00 98.12 79 ILE A O 1
ATOM 601 N N . PHE A 1 80 ? -4.876 -5.242 -4.611 1.00 97.88 80 PHE A N 1
ATOM 602 C CA . PHE A 1 80 ? -5.981 -5.097 -3.680 1.00 97.88 80 PHE A CA 1
ATOM 603 C C . PHE A 1 80 ? -6.954 -6.255 -3.886 1.00 97.88 80 PHE A C 1
ATOM 605 O O . PHE A 1 80 ? -7.528 -6.413 -4.971 1.00 97.88 80 PHE A O 1
ATOM 612 N N . TYR A 1 81 ? -7.171 -7.025 -2.829 1.00 97.69 81 TYR A N 1
ATOM 613 C CA . TYR A 1 81 ? -8.096 -8.146 -2.806 1.00 97.69 81 TYR A CA 1
ATOM 614 C C . TYR A 1 81 ? -9.325 -7.833 -1.960 1.00 97.69 81 TYR A C 1
ATOM 616 O O . TYR A 1 81 ? -9.214 -7.307 -0.853 1.00 97.69 81 TYR A O 1
ATOM 624 N N . TYR A 1 82 ? -10.492 -8.221 -2.462 1.00 96.12 82 TYR A N 1
ATOM 625 C CA . TYR A 1 82 ? -11.748 -8.234 -1.720 1.00 96.12 82 TYR A CA 1
ATOM 626 C C . TYR A 1 82 ? -12.435 -9.578 -1.953 1.00 96.12 82 TYR A C 1
ATOM 628 O O . TYR A 1 82 ? -12.549 -10.016 -3.095 1.00 96.12 82 TYR A O 1
ATOM 636 N N . ASP A 1 83 ? -12.830 -10.250 -0.869 1.00 94.50 83 ASP A N 1
ATOM 637 C CA . ASP A 1 83 ? -13.439 -11.589 -0.903 1.00 94.50 83 ASP A CA 1
ATOM 638 C C . ASP A 1 83 ? -12.637 -12.612 -1.741 1.00 94.50 83 ASP A C 1
ATOM 640 O O . ASP A 1 83 ? -13.159 -13.363 -2.562 1.00 94.50 83 ASP A O 1
ATOM 644 N N . GLY A 1 84 ? -11.306 -12.573 -1.603 1.00 93.12 84 GLY A N 1
ATOM 645 C CA . GLY A 1 84 ? -10.383 -13.437 -2.348 1.00 93.12 84 GLY A CA 1
ATOM 646 C C . GLY A 1 84 ? -10.228 -13.102 -3.838 1.00 93.12 84 GLY A C 1
ATOM 647 O O . GLY A 1 84 ? -9.441 -13.754 -4.522 1.00 93.12 84 GLY A O 1
ATOM 648 N N . GLN A 1 85 ? -10.918 -12.081 -4.352 1.00 95.00 85 GLN A N 1
ATOM 649 C CA . GLN A 1 85 ? -10.824 -11.649 -5.746 1.00 95.00 85 GLN A CA 1
ATOM 650 C C . GLN A 1 85 ? -9.923 -10.424 -5.889 1.00 95.00 85 GLN A C 1
ATOM 652 O O . GLN A 1 85 ? -10.015 -9.475 -5.109 1.00 95.00 85 GLN A O 1
ATOM 657 N N . ALA A 1 86 ? -9.056 -10.435 -6.904 1.00 95.31 86 ALA A N 1
ATOM 658 C CA . ALA A 1 86 ? -8.270 -9.266 -7.280 1.00 95.31 86 ALA A CA 1
ATOM 659 C C . ALA A 1 86 ? -9.204 -8.202 -7.871 1.00 95.31 86 ALA A C 1
ATOM 661 O O . ALA A 1 86 ? -9.875 -8.456 -8.870 1.00 95.31 86 ALA A O 1
ATOM 662 N N . VAL A 1 87 ? -9.244 -7.017 -7.261 1.00 94.25 87 VAL A N 1
ATOM 663 C CA . VAL A 1 87 ? -10.147 -5.934 -7.686 1.00 94.25 87 VAL A CA 1
ATOM 664 C C . VAL A 1 87 ? -9.407 -4.851 -8.457 1.00 94.25 87 VAL A C 1
ATOM 666 O O . VAL A 1 87 ? -9.898 -4.344 -9.466 1.00 94.25 87 VAL A O 1
ATOM 669 N N . LEU A 1 88 ? -8.231 -4.469 -7.967 1.00 95.06 88 LEU A N 1
ATOM 670 C CA . LEU A 1 88 ? -7.440 -3.389 -8.538 1.00 95.06 88 LEU A CA 1
ATOM 671 C C . LEU A 1 88 ? -5.952 -3.587 -8.248 1.00 95.06 88 LEU A C 1
ATOM 673 O O . LEU A 1 88 ? -5.562 -4.318 -7.334 1.00 95.06 88 LEU A O 1
ATOM 677 N N . VAL A 1 89 ? -5.127 -2.917 -9.042 1.00 97.62 89 VAL A N 1
ATOM 678 C CA . VAL A 1 89 ? -3.670 -2.934 -8.933 1.00 97.62 89 VAL A CA 1
ATOM 679 C C . VAL A 1 89 ? -3.200 -1.588 -8.400 1.00 97.62 89 VAL A C 1
ATOM 681 O O . VAL A 1 89 ? -3.556 -0.542 -8.940 1.00 97.62 89 VAL A O 1
ATOM 684 N N . VAL A 1 90 ? -2.391 -1.606 -7.343 1.00 98.12 90 VAL A N 1
ATOM 685 C CA . VAL A 1 90 ? -1.865 -0.392 -6.710 1.00 98.12 90 VAL A CA 1
ATOM 686 C C . VAL A 1 90 ? -0.499 -0.090 -7.306 1.00 98.12 90 VAL A C 1
ATOM 688 O O . VAL A 1 90 ? 0.445 -0.840 -7.082 1.00 98.12 90 VAL A O 1
ATOM 691 N N . THR A 1 91 ? -0.366 0.969 -8.106 1.00 98.38 91 THR A N 1
ATOM 692 C CA . THR A 1 91 ? 0.891 1.251 -8.814 1.0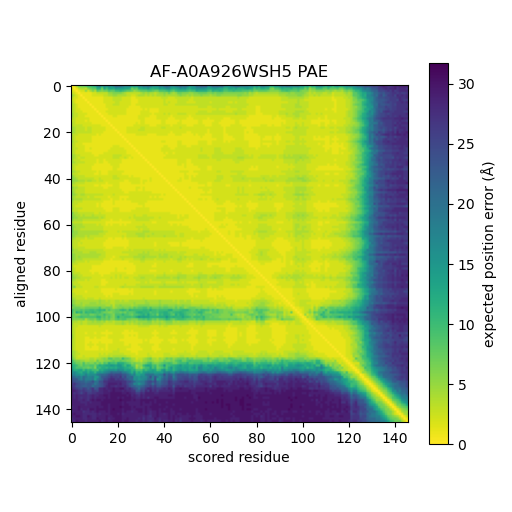0 98.38 91 THR A CA 1
ATOM 693 C C . THR A 1 91 ? 0.984 2.677 -9.354 1.00 98.38 91 THR A C 1
ATOM 695 O O . THR A 1 91 ? -0.014 3.276 -9.745 1.00 98.38 91 THR A O 1
ATOM 698 N N . LYS A 1 92 ? 2.215 3.191 -9.450 1.00 97.94 92 LYS A N 1
ATOM 699 C CA . LYS A 1 92 ? 2.586 4.365 -10.256 1.00 97.94 92 LYS A CA 1
ATOM 700 C C . LYS A 1 92 ? 3.075 4.001 -11.663 1.00 97.94 92 LYS A C 1
ATOM 702 O O . LYS A 1 92 ? 3.297 4.893 -12.481 1.00 97.94 92 LYS A O 1
ATOM 707 N N . ASN A 1 93 ? 3.256 2.715 -11.974 1.00 96.94 93 ASN A N 1
ATOM 708 C CA . ASN A 1 93 ? 3.638 2.264 -13.312 1.00 96.94 93 ASN A CA 1
ATOM 709 C C . ASN A 1 93 ? 2.415 2.214 -14.241 1.00 96.94 93 ASN A C 1
ATOM 711 O O . ASN A 1 93 ? 1.759 1.183 -14.391 1.00 96.94 93 ASN A O 1
ATOM 715 N N . LEU A 1 94 ? 2.132 3.332 -14.910 1.00 93.12 94 LEU A N 1
ATOM 716 C CA . LEU A 1 94 ? 1.006 3.448 -15.845 1.00 93.12 94 LEU A CA 1
ATOM 717 C C . LEU A 1 94 ? 1.165 2.580 -17.105 1.00 93.12 94 LEU A C 1
ATOM 719 O O . LEU A 1 94 ? 0.184 2.291 -17.784 1.00 93.12 94 LEU A O 1
ATOM 723 N N . SER A 1 95 ? 2.375 2.098 -17.405 1.00 93.25 95 SER A N 1
ATOM 724 C CA . SER A 1 95 ? 2.615 1.220 -18.560 1.00 93.25 95 SER A CA 1
ATOM 725 C C . SER A 1 95 ? 1.951 -0.155 -18.409 1.00 93.25 95 SER A C 1
ATOM 727 O O . SER A 1 95 ? 1.790 -0.875 -19.397 1.00 93.25 95 SER A O 1
ATOM 729 N N . LEU A 1 96 ? 1.547 -0.520 -17.186 1.00 91.12 96 LEU A N 1
ATOM 730 C CA . LEU A 1 96 ? 0.860 -1.775 -16.884 1.00 91.12 96 LEU A CA 1
ATOM 731 C C . LEU A 1 96 ? -0.611 -1.794 -17.304 1.00 91.12 96 LEU A C 1
ATOM 733 O O . LEU A 1 96 ? -1.210 -2.864 -17.282 1.00 91.12 96 LEU A O 1
ATOM 737 N N . GLU A 1 97 ? -1.194 -0.670 -17.727 1.00 85.38 97 GLU A N 1
ATOM 738 C CA . GLU 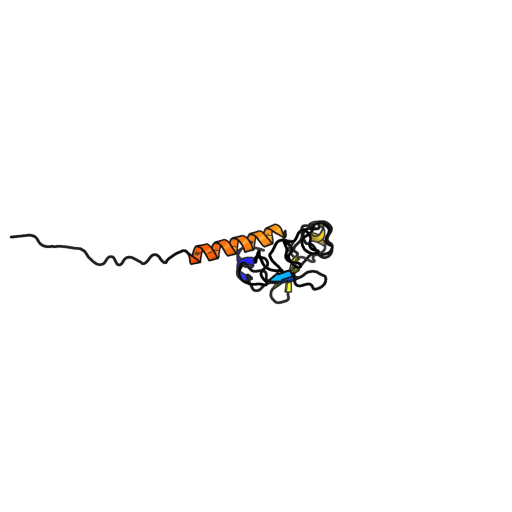A 1 97 ? -2.622 -0.572 -18.072 1.00 85.38 97 GLU A CA 1
ATOM 739 C C . GLU A 1 97 ? -3.076 -1.674 -19.046 1.00 85.38 97 GLU A C 1
ATOM 741 O O . GLU A 1 97 ? -4.127 -2.286 -18.874 1.00 85.38 97 GLU A O 1
ATOM 746 N N . LYS A 1 98 ? -2.237 -2.005 -20.033 1.00 82.44 98 LYS A N 1
ATOM 747 C CA . LYS A 1 98 ? -2.524 -3.058 -21.023 1.00 82.44 98 LYS A CA 1
ATOM 748 C C . LYS A 1 98 ? -2.278 -4.482 -20.509 1.00 82.44 98 LYS A C 1
ATOM 750 O O . LYS A 1 98 ? -2.724 -5.434 -21.141 1.00 82.44 98 LYS A O 1
ATOM 755 N N . GLN A 1 99 ? -1.539 -4.635 -19.413 1.00 83.06 99 GLN A N 1
ATOM 756 C CA . GLN A 1 99 ? -1.069 -5.919 -18.881 1.00 83.06 99 GLN A CA 1
ATOM 757 C C . GLN A 1 99 ? -1.942 -6.440 -17.735 1.00 83.06 99 GLN A C 1
ATOM 759 O O . GLN A 1 99 ? -1.994 -7.642 -17.510 1.00 83.06 99 GLN A O 1
ATOM 764 N N . VAL A 1 100 ? -2.673 -5.571 -17.033 1.00 84.12 100 VAL A N 1
ATOM 765 C CA . VAL A 1 100 ? -3.448 -5.942 -15.832 1.00 84.12 100 VAL A CA 1
ATOM 766 C C . VAL A 1 100 ? -4.829 -6.544 -16.129 1.00 84.12 100 VAL A C 1
ATOM 768 O O . VAL A 1 100 ? -5.713 -6.519 -15.282 1.00 84.12 100 VAL A O 1
ATOM 771 N N . HIS A 1 101 ? -5.029 -7.095 -17.331 1.00 83.38 101 HIS A N 1
ATOM 772 C CA . HIS A 1 101 ? -6.214 -7.878 -17.726 1.00 83.38 101 HIS A CA 1
ATOM 773 C C . HIS A 1 101 ? -7.573 -7.217 -17.399 1.00 83.38 101 HIS A C 1
ATOM 775 O O . HIS A 1 101 ? -8.538 -7.895 -17.054 1.00 83.38 101 HIS A O 1
ATOM 781 N N . GLY A 1 102 ? -7.664 -5.888 -17.516 1.00 83.31 102 GLY A N 1
ATOM 782 C CA . GLY A 1 102 ? -8.894 -5.135 -17.242 1.00 83.31 102 GLY A CA 1
ATOM 783 C C . GLY A 1 102 ? -9.103 -4.735 -15.777 1.00 83.31 102 GLY A C 1
ATOM 784 O O . GLY A 1 102 ? -10.116 -4.105 -15.474 1.00 83.31 102 GLY A O 1
ATOM 785 N N . LEU A 1 103 ? -8.160 -5.044 -14.880 1.00 89.44 103 LEU A N 1
ATOM 786 C CA . LEU A 1 103 ? -8.141 -4.473 -13.535 1.00 89.44 103 LEU A CA 1
ATOM 787 C C . LEU A 1 103 ? -7.842 -2.974 -13.590 1.00 89.44 103 LEU A C 1
ATOM 789 O O . LEU A 1 103 ? -7.089 -2.485 -14.434 1.00 89.44 103 LEU A O 1
ATOM 793 N N . ILE A 1 104 ? -8.426 -2.243 -12.648 1.00 91.44 104 ILE A N 1
ATOM 794 C CA . ILE A 1 104 ? -8.227 -0.802 -12.519 1.00 91.44 104 ILE A CA 1
ATOM 795 C C . ILE A 1 104 ? -6.869 -0.547 -11.858 1.00 91.44 104 ILE A C 1
ATOM 797 O O . ILE A 1 104 ? -6.516 -1.219 -10.889 1.00 91.44 104 ILE A O 1
ATOM 801 N N . LEU A 1 105 ? -6.119 0.436 -12.360 1.00 95.00 105 LEU A N 1
ATOM 802 C CA . LEU A 1 105 ? -4.932 0.949 -11.679 1.00 95.00 105 LEU A CA 1
ATOM 803 C C . LEU A 1 105 ? -5.341 2.034 -10.681 1.00 95.00 105 LEU A C 1
ATOM 805 O O . LEU A 1 105 ? -6.127 2.922 -11.018 1.00 95.00 105 LEU A O 1
ATOM 809 N N . ILE A 1 106 ? -4.781 1.995 -9.476 1.00 95.94 106 ILE A N 1
ATOM 810 C CA . ILE A 1 106 ? -4.897 3.080 -8.504 1.00 95.94 106 ILE A CA 1
ATOM 811 C C . ILE A 1 106 ? -3.513 3.565 -8.086 1.00 95.94 106 ILE A C 1
ATOM 813 O O . ILE A 1 106 ? -2.616 2.768 -7.807 1.00 95.94 106 ILE A O 1
ATOM 817 N N . ASP A 1 107 ? -3.357 4.883 -8.010 1.00 97.38 107 ASP A N 1
ATOM 818 C CA . ASP A 1 107 ? -2.164 5.482 -7.424 1.00 97.38 107 ASP A CA 1
ATOM 819 C C . ASP A 1 107 ? -2.117 5.165 -5.909 1.00 97.38 107 ASP A C 1
ATOM 821 O O . ASP A 1 107 ? -3.140 5.308 -5.224 1.00 97.38 107 ASP A O 1
ATOM 825 N N . PRO A 1 108 ? -0.967 4.723 -5.360 1.00 98.06 108 PRO A N 1
ATOM 826 C CA . PRO A 1 108 ? -0.851 4.395 -3.939 1.00 98.06 108 PRO A CA 1
ATOM 827 C C . PRO A 1 108 ? -1.164 5.581 -3.018 1.00 98.06 108 PRO A C 1
ATOM 829 O O . PRO A 1 108 ? -1.780 5.385 -1.972 1.00 98.06 108 PRO A O 1
ATOM 832 N N . ASP A 1 109 ? -0.819 6.813 -3.400 1.00 97.81 109 ASP A N 1
ATOM 833 C CA . ASP A 1 109 ? -1.116 8.000 -2.597 1.00 97.81 109 ASP A CA 1
ATOM 834 C C . ASP A 1 109 ? -2.618 8.293 -2.592 1.00 97.81 109 ASP A C 1
ATOM 836 O O . ASP A 1 109 ? -3.16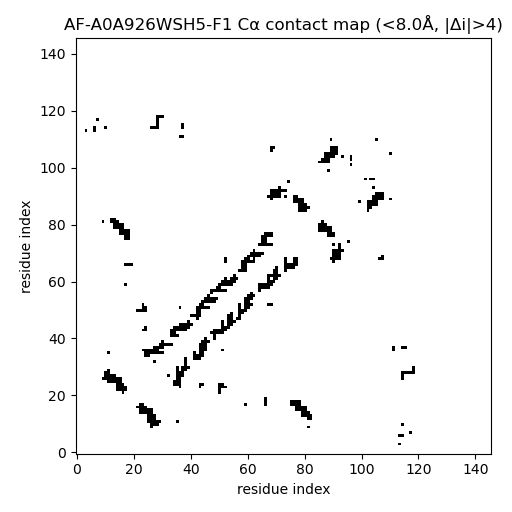5 8.671 -1.555 1.00 97.81 109 ASP A O 1
ATOM 840 N N . LEU A 1 110 ? -3.311 8.054 -3.712 1.00 96.50 110 LEU A N 1
ATOM 841 C CA . LEU A 1 110 ? -4.769 8.176 -3.777 1.00 96.50 110 LEU A CA 1
ATOM 842 C C . LEU A 1 110 ? -5.456 7.150 -2.869 1.00 96.50 110 LEU A C 1
ATOM 844 O O . LEU A 1 110 ? -6.349 7.523 -2.109 1.00 96.50 110 LEU A O 1
ATOM 848 N N . LEU A 1 111 ? -5.025 5.884 -2.907 1.00 97.31 111 LEU A N 1
ATOM 849 C CA . LEU A 1 111 ? -5.549 4.836 -2.025 1.00 97.31 111 LEU A CA 1
ATOM 850 C C . LEU A 1 111 ? -5.412 5.247 -0.552 1.00 97.31 111 LEU A C 1
ATOM 852 O O . LEU A 1 111 ? -6.388 5.262 0.199 1.00 97.31 111 LEU A O 1
ATOM 856 N N . LEU A 1 112 ? -4.200 5.633 -0.153 1.00 97.25 112 LEU A N 1
ATOM 857 C CA . LEU A 1 112 ? -3.893 6.053 1.211 1.00 97.25 112 LEU A CA 1
ATOM 858 C C . LEU A 1 112 ? -4.678 7.309 1.621 1.00 97.25 112 LEU A C 1
ATOM 860 O O . LEU A 1 112 ? -5.139 7.405 2.760 1.00 97.25 112 LEU A O 1
ATOM 864 N N . ALA A 1 113 ? -4.863 8.264 0.707 1.00 95.94 113 ALA A N 1
ATOM 865 C CA . ALA A 1 113 ? -5.640 9.472 0.954 1.00 95.94 113 ALA A CA 1
ATOM 866 C C . ALA A 1 113 ? -7.133 9.178 1.145 1.00 95.94 113 ALA A C 1
ATOM 868 O O . ALA A 1 113 ? -7.748 9.777 2.027 1.00 95.94 113 ALA A O 1
ATOM 869 N N . VAL A 1 114 ? -7.726 8.266 0.366 1.00 95.31 114 VAL A N 1
ATOM 870 C CA . VAL A 1 114 ? -9.142 7.888 0.511 1.00 95.31 114 VAL A CA 1
ATOM 871 C C . VAL A 1 114 ? -9.411 7.386 1.926 1.00 95.31 114 VAL A C 1
ATOM 873 O O . VAL A 1 114 ? -10.249 7.951 2.628 1.00 95.31 114 VAL A O 1
ATOM 876 N N . TYR A 1 115 ? -8.645 6.401 2.391 1.00 95.69 115 TYR A N 1
ATOM 877 C CA . TYR A 1 115 ? -8.876 5.827 3.715 1.00 95.69 115 TYR A CA 1
ATOM 878 C C . TYR A 1 115 ? -8.450 6.764 4.856 1.00 95.69 115 TYR A C 1
ATOM 880 O O . TYR A 1 115 ? -9.088 6.779 5.908 1.00 95.69 115 TYR A O 1
ATOM 888 N N . GLY A 1 116 ? -7.440 7.615 4.639 1.00 94.25 116 GLY A N 1
ATOM 889 C CA . GLY A 1 116 ? -7.120 8.694 5.577 1.00 94.25 116 GLY A CA 1
ATOM 890 C C . GLY A 1 116 ? -8.278 9.690 5.746 1.00 94.25 116 GLY A C 1
ATOM 891 O O . GLY A 1 116 ? -8.548 10.149 6.854 1.00 94.25 116 GLY A O 1
ATOM 892 N N . ASN A 1 117 ? -9.012 9.998 4.671 1.00 92.19 117 ASN A N 1
ATOM 893 C CA . ASN A 1 117 ? -10.190 10.868 4.734 1.00 92.19 117 ASN A CA 1
ATOM 894 C C . ASN A 1 117 ? -11.412 10.182 5.358 1.00 92.19 117 ASN A C 1
ATOM 896 O O . ASN A 1 117 ? -12.133 10.839 6.110 1.00 92.19 117 ASN A O 1
ATOM 900 N N . LEU A 1 118 ? -11.624 8.887 5.102 1.00 90.06 118 LEU A N 1
ATOM 901 C CA . LEU A 1 118 ? -12.686 8.106 5.753 1.00 90.06 118 LEU A CA 1
ATOM 902 C C . LEU A 1 118 ? -12.517 8.109 7.282 1.00 90.06 118 LEU A C 1
ATOM 904 O O . LEU A 1 118 ? -13.460 8.424 8.005 1.00 90.06 118 LEU A O 1
ATOM 908 N N . SER A 1 119 ? -11.284 7.944 7.768 1.00 86.56 119 SER A N 1
ATOM 909 C CA . SER A 1 119 ? -10.950 8.019 9.200 1.00 86.56 119 SER A CA 1
ATOM 910 C C . SER A 1 119 ? -11.320 9.375 9.830 1.00 86.56 119 SER A C 1
ATOM 912 O O . SER A 1 119 ? -11.898 9.484 10.919 1.00 86.56 119 SER A O 1
ATOM 914 N N . ASN A 1 120 ? -11.049 10.460 9.100 1.00 82.94 120 ASN A N 1
ATOM 915 C CA . ASN A 1 120 ? -11.399 11.817 9.520 1.00 82.94 120 ASN A CA 1
ATOM 916 C C . ASN A 1 120 ? -12.916 12.076 9.516 1.00 82.94 120 ASN A C 1
ATOM 918 O O . ASN A 1 120 ? -13.382 12.985 10.204 1.00 82.94 120 ASN A O 1
ATOM 922 N N . PHE A 1 121 ? -13.690 11.326 8.732 1.00 77.44 121 PHE A N 1
ATOM 923 C CA . PHE A 1 121 ? -15.144 11.440 8.701 1.00 77.44 121 PHE A CA 1
ATOM 924 C C . PHE A 1 121 ? -15.782 10.747 9.910 1.00 77.44 121 PHE A C 1
ATOM 926 O O . PHE A 1 121 ? -16.589 11.365 10.609 1.00 77.44 121 PHE A O 1
ATOM 933 N N . GLU A 1 122 ? -15.357 9.524 10.230 1.00 69.00 122 GLU A N 1
ATOM 934 C CA . GLU A 1 122 ? -15.847 8.791 11.406 1.00 69.00 122 GLU A CA 1
ATOM 935 C C . GLU A 1 122 ? -15.542 9.529 12.715 1.00 69.00 122 GLU A C 1
ATOM 937 O O . GLU A 1 122 ? -16.422 9.723 13.558 1.00 69.00 122 GLU A O 1
ATOM 942 N N . SER A 1 123 ? -14.318 10.047 12.852 1.00 61.59 123 SER A N 1
ATOM 943 C CA . SER A 1 123 ? -13.923 10.839 14.025 1.00 61.59 123 SER A CA 1
ATOM 944 C C . SER A 1 123 ? -14.706 12.149 14.170 1.00 61.59 123 SER A C 1
ATOM 946 O O . SER A 1 123 ? -14.881 12.638 15.289 1.00 61.59 123 SER A O 1
ATOM 948 N N . LYS A 1 124 ? -15.214 12.722 13.068 1.00 65.38 124 LYS A N 1
ATOM 949 C CA . LYS A 1 124 ? -16.119 13.878 13.108 1.00 65.38 124 LYS A CA 1
ATOM 950 C C . LYS A 1 124 ? -17.520 13.474 13.558 1.00 65.38 124 LYS A C 1
ATOM 952 O O . LYS A 1 124 ? -18.063 14.159 14.419 1.00 65.38 124 LYS A O 1
ATOM 957 N N . ILE A 1 125 ? -18.085 12.373 13.055 1.00 58.69 125 ILE A N 1
ATOM 958 C CA . ILE A 1 125 ? -19.414 11.888 13.477 1.00 58.69 125 ILE A CA 1
ATOM 959 C C . ILE A 1 125 ? -19.425 11.513 14.961 1.00 58.69 125 ILE A C 1
ATOM 961 O O . ILE A 1 125 ? -20.335 11.925 15.674 1.00 58.69 125 ILE A O 1
ATOM 965 N N . GLY A 1 126 ? -18.380 10.847 15.462 1.00 54.12 126 GLY A N 1
ATOM 966 C CA . GLY A 1 126 ? -18.244 10.531 16.891 1.00 54.12 126 GLY A CA 1
ATOM 967 C C . GLY A 1 126 ? -18.182 11.760 17.816 1.00 54.12 126 GLY A C 1
ATOM 968 O O . GLY A 1 126 ? -18.300 11.622 19.031 1.00 54.12 126 GLY A O 1
ATOM 969 N N . ARG A 1 127 ? -18.017 12.970 17.260 1.00 49.00 127 ARG A N 1
ATOM 970 C CA . ARG A 1 127 ? -18.040 14.252 17.985 1.00 49.00 127 ARG A CA 1
ATOM 971 C C . ARG A 1 127 ? -19.357 15.023 17.837 1.00 49.00 127 ARG A C 1
ATOM 973 O O . ARG A 1 127 ? -19.546 16.007 18.551 1.00 49.00 127 ARG A O 1
ATOM 980 N N . TYR A 1 128 ? -20.270 14.606 16.956 1.00 43.97 128 TYR A N 1
ATOM 981 C CA . TYR A 1 128 ? -21.600 15.206 16.861 1.00 43.97 128 TYR A CA 1
ATOM 982 C C . TYR A 1 128 ? -22.510 14.613 17.942 1.00 43.97 128 TYR A C 1
ATOM 984 O O . TYR A 1 128 ? -23.038 13.513 17.806 1.00 43.97 128 TYR A O 1
ATOM 992 N N . GLN A 1 129 ? -22.711 15.370 19.023 1.00 49.22 129 GLN A N 1
ATOM 993 C CA . GLN A 1 129 ? -23.816 15.121 19.949 1.00 49.22 129 GLN A CA 1
ATOM 994 C C . GLN A 1 129 ? -25.138 15.258 19.173 1.00 49.22 129 GLN A C 1
ATOM 996 O O . GLN A 1 129 ? -25.289 16.238 18.430 1.00 49.22 129 GLN A O 1
ATOM 1001 N N . PRO A 1 130 ? -26.099 14.326 19.312 1.00 48.72 130 PRO A N 1
ATOM 1002 C CA . PRO A 1 130 ? -27.424 14.505 18.739 1.00 48.72 130 PRO A CA 1
ATOM 1003 C C . PRO A 1 130 ? -27.991 15.834 19.234 1.00 48.72 130 PRO A C 1
ATOM 1005 O O . PRO A 1 130 ? -27.984 16.105 20.434 1.00 48.72 130 PRO A O 1
ATOM 1008 N N . VAL A 1 131 ? -28.485 16.677 18.328 1.00 54.56 131 VAL A N 1
ATOM 1009 C CA . VAL A 1 131 ? -29.273 17.837 18.746 1.00 54.56 131 VAL A CA 1
ATOM 1010 C C . VAL A 1 131 ? -30.538 17.278 19.387 1.00 54.56 131 VAL A C 1
ATOM 1012 O O . VAL A 1 131 ? -31.439 16.815 18.685 1.00 54.56 131 VAL A O 1
ATOM 1015 N N . GLU A 1 132 ? -30.600 17.280 20.719 1.00 51.03 132 GLU A N 1
ATOM 1016 C CA . GLU A 1 132 ? -31.842 16.999 21.426 1.00 51.03 132 GLU A CA 1
ATOM 1017 C C . GLU A 1 132 ? -32.892 17.976 20.901 1.00 51.03 132 GLU A C 1
ATOM 1019 O O . GLU A 1 132 ? -32.734 19.201 20.979 1.00 51.03 132 GLU A O 1
ATOM 1024 N N . LYS A 1 133 ? -33.968 17.436 20.317 1.00 43.09 133 LYS A N 1
ATOM 1025 C CA . LYS A 1 133 ? -35.157 18.223 20.001 1.00 43.09 133 LYS A CA 1
ATOM 1026 C C . LYS A 1 133 ? -35.632 18.829 21.315 1.00 43.09 133 LYS A C 1
ATOM 1028 O O . LYS A 1 133 ? -36.267 18.137 22.107 1.00 43.09 133 LYS A O 1
ATOM 1033 N N . ARG A 1 134 ? -35.320 20.109 21.550 1.00 43.41 134 ARG A N 1
ATOM 1034 C CA . ARG A 1 134 ? -35.890 20.857 22.670 1.00 43.41 134 ARG A CA 1
ATOM 1035 C C . ARG A 1 134 ? -37.400 20.720 22.571 1.00 43.41 134 ARG A C 1
ATOM 1037 O O . ARG A 1 134 ? -38.023 21.174 21.613 1.00 43.41 134 ARG A O 1
ATOM 1044 N N . GLN A 1 135 ? -37.953 20.033 23.554 1.00 43.94 135 GLN A N 1
ATOM 1045 C CA . GLN A 1 135 ? -39.370 19.983 23.820 1.00 43.94 135 GLN A CA 1
ATOM 1046 C C . GLN A 1 135 ? -39.855 21.422 24.029 1.00 43.94 135 GLN A C 1
ATOM 1048 O O . GLN A 1 135 ? -39.615 22.023 25.073 1.00 43.94 135 GLN A O 1
ATOM 1053 N N . PHE A 1 136 ? -40.510 21.996 23.021 1.00 43.00 136 PHE A N 1
ATOM 1054 C CA . PHE A 1 136 ? -41.294 23.217 23.177 1.00 43.00 136 PHE A CA 1
ATOM 1055 C C . PHE A 1 136 ? -42.559 22.869 23.972 1.00 43.00 136 PHE A C 1
ATOM 1057 O O . PHE A 1 136 ? -43.643 22.759 23.410 1.00 43.00 136 PHE A O 1
ATOM 1064 N N . PHE A 1 137 ? -42.416 22.637 25.278 1.00 41.31 137 PHE A N 1
ATOM 1065 C CA . PHE A 1 137 ? -43.547 22.587 26.197 1.00 41.31 137 PHE A CA 1
ATOM 1066 C C . PHE A 1 137 ? -43.719 23.961 26.851 1.00 41.31 137 PHE A C 1
ATOM 1068 O O . PHE A 1 137 ? -42.963 24.363 27.728 1.00 41.31 137 PHE A O 1
ATOM 1075 N N . ASN A 1 138 ? -44.727 24.666 26.336 1.00 44.97 138 ASN A N 1
ATOM 1076 C CA . ASN A 1 138 ? -45.631 25.601 27.000 1.00 44.97 138 ASN A CA 1
ATOM 1077 C C . ASN A 1 138 ? -45.051 26.550 28.060 1.00 44.97 138 ASN A C 1
ATOM 1079 O O . ASN A 1 138 ? -45.050 26.250 29.251 1.00 44.97 138 ASN A O 1
ATOM 1083 N N . SER A 1 139 ? -44.784 27.789 27.652 1.00 43.19 139 SER A N 1
ATOM 1084 C CA . SER A 1 139 ? -45.068 28.942 28.507 1.00 43.19 139 SER A CA 1
ATOM 1085 C C . SER A 1 139 ? -46.139 29.797 27.836 1.00 43.19 139 SER A C 1
ATOM 1087 O O . SER A 1 139 ? -45.882 30.583 26.928 1.00 43.19 139 SER A O 1
ATOM 1089 N N . THR A 1 140 ? -47.389 29.620 28.258 1.00 45.34 140 THR A N 1
ATOM 1090 C CA . THR A 1 140 ? -48.446 30.579 27.939 1.00 45.34 140 THR A CA 1
ATOM 1091 C C . THR A 1 140 ? -49.313 30.830 29.168 1.00 45.34 140 THR A C 1
ATOM 1093 O O . THR A 1 140 ? -49.904 29.913 29.724 1.00 45.34 140 THR A O 1
ATOM 1096 N N . PHE A 1 141 ? -49.360 32.120 29.513 1.00 39.28 141 PHE A N 1
ATOM 1097 C CA . PHE A 1 141 ? -50.312 32.849 30.353 1.00 39.28 141 PHE A CA 1
ATOM 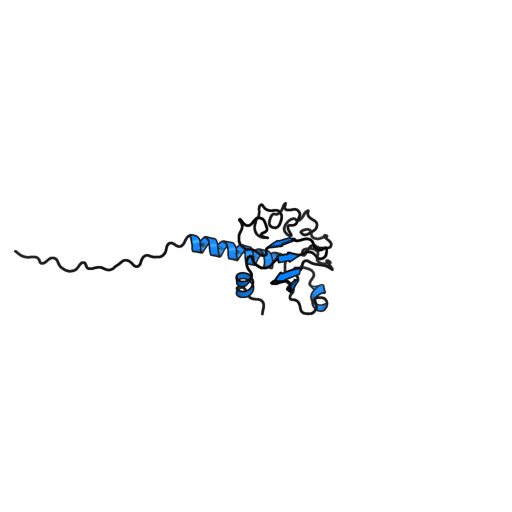1098 C C . PHE A 1 141 ? -50.275 32.682 31.882 1.00 39.28 141 PHE A C 1
ATOM 1100 O O . PHE A 1 141 ? -50.932 31.824 32.461 1.00 39.28 141 PHE A O 1
ATOM 1107 N N . SER A 1 142 ? -49.637 33.661 32.538 1.00 45.84 142 SER A N 1
ATOM 1108 C CA . SER A 1 142 ? -50.109 34.195 33.824 1.00 45.84 142 SER A CA 1
ATOM 1109 C C . SER A 1 142 ? -51.289 35.141 33.568 1.00 45.84 142 SER A C 1
ATOM 1111 O O . SER A 1 142 ? -51.133 36.057 32.754 1.00 45.84 142 SER A O 1
ATOM 1113 N N . PRO A 1 143 ? -52.442 35.000 34.243 1.00 41.66 143 PRO A N 1
ATOM 1114 C CA . PRO A 1 143 ? -53.430 36.063 34.273 1.00 41.66 143 PRO A CA 1
ATOM 1115 C C . PRO A 1 143 ? -53.012 37.106 35.318 1.00 41.66 143 PRO A C 1
ATOM 1117 O O . PRO A 1 143 ? -52.640 36.774 36.443 1.00 41.66 143 PRO A O 1
ATOM 1120 N N . ALA A 1 144 ? -53.046 38.372 34.916 1.00 45.25 144 ALA A N 1
ATOM 1121 C CA . ALA A 1 144 ? -52.993 39.513 35.819 1.00 45.25 144 ALA A CA 1
ATOM 1122 C C . ALA A 1 144 ? -54.406 39.878 36.307 1.00 45.25 144 ALA A C 1
ATOM 1124 O O . ALA A 1 144 ? -55.387 39.528 35.650 1.00 45.25 144 ALA A O 1
ATOM 1125 N N . ALA A 1 145 ? -54.432 40.686 37.375 1.00 45.62 145 ALA A N 1
ATOM 1126 C CA . ALA A 1 145 ? -55.567 41.338 38.045 1.00 45.62 145 ALA A CA 1
ATOM 1127 C C . ALA A 1 145 ? -56.197 40.512 39.185 1.00 45.62 145 ALA A C 1
ATOM 1129 O O . ALA A 1 145 ? -56.438 39.320 39.032 1.00 45.62 145 ALA A O 1
ATOM 1130 N N . SER A 1 146 ? -56.500 41.078 40.355 1.00 45.59 146 SER A N 1
ATOM 1131 C CA . SER A 1 146 ? -56.409 42.459 40.874 1.00 45.59 146 SER A CA 1
ATOM 1132 C C . SER A 1 146 ? -56.779 42.426 42.353 1.00 45.59 146 SER A C 1
ATOM 1134 O O . SER A 1 146 ? -57.649 41.591 42.687 1.00 45.59 146 SER A O 1
#

Secondary structure (DSSP, 8-state):
---HHHHHHTTTTEEEE-TTS-EEEEE-S-SS-TTBTT-TTSTTTSSS-TT-TT-TTSTTTSTT-TT-TT-TT-SS--EEEETTEEEEEE-S-GGGGGTSTTPEEE-HHHHHHHHHHHHHHHHHHTT--------------PPP--

Mean predicted aligned error: 8.73 Å

Sequence (146 aa):
MLNLEFFAAVDGMAQLWAADGQFLGVISSDQNNPYSINNLHGDYGSSNGIYSIRNSAGLYGNTSGIYSPYNTNCLHPPIFYYDGQAVLVVTKNLSLEKQVHGLILIDPDLLLAVYGNLSNFESKIGRYQPVEKRQFFNSTFSPAAS